Protein AF-A0A3A4P7A6-F1 (afdb_monomer_lite)

Secondary structure (DSSP, 8-state):
-HHHHHHHHHHHTTT-PPP-EEE--TT--TT-SS----EEES--TT--HHHHHHHHHHHHHHHHHHHHHHHHTTSPPPSEEEE-STT--HHHHHHHHHHH-S-EEEE-TTHHHHHHHHHHHHHHH---GGGSSTT--

Foldseek 3Di:
DPLLVLLVVCVVVVVPDDAWAWDQQCVHDPVDPDGDHIDTHDDDPPDDPSSPSLNNLQVVLLVLLVVVVVVCVVDPDALEDEDEDDPDDPSSVVSNCVRNHRGRYHYDYPPVVVVVVQVVCCVVPVDRPVVVCPPPD

Structure (mmCIF, N/CA/C/O backbone):
data_AF-A0A3A4P7A6-F1
#
_entry.id   AF-A0A3A4P7A6-F1
#
loop_
_atom_site.group_PDB
_atom_site.id
_atom_site.type_symbol
_atom_site.label_atom_id
_atom_site.label_alt_id
_atom_site.label_comp_id
_atom_site.label_asym_id
_atom_site.label_entity_id
_atom_site.label_seq_id
_atom_site.pdbx_PDB_ins_code
_atom_site.Cartn_x
_atom_site.Cartn_y
_atom_site.Cartn_z
_atom_site.occupancy
_atom_site.B_iso_or_equiv
_atom_site.auth_seq_id
_atom_site.auth_comp_id
_atom_site.auth_asym_id
_atom_site.auth_atom_id
_atom_site.pdbx_PDB_model_num
ATOM 1 N N . HIS A 1 1 ? 11.244 -8.082 11.757 1.00 80.69 1 HIS A N 1
ATOM 2 C CA . HIS A 1 1 ? 10.780 -6.848 11.082 1.00 80.69 1 HIS A CA 1
ATOM 3 C C . HIS A 1 1 ? 9.391 -6.475 11.589 1.00 80.69 1 HIS A C 1
ATOM 5 O O . HIS A 1 1 ? 8.550 -7.359 11.674 1.00 80.69 1 HIS A O 1
ATOM 11 N N . TYR A 1 2 ? 9.157 -5.204 11.938 1.00 93.75 2 TYR A N 1
ATOM 12 C CA . TYR A 1 2 ? 7.913 -4.742 12.579 1.00 93.75 2 TYR A CA 1
ATOM 13 C C . TYR A 1 2 ? 6.676 -4.831 11.665 1.00 93.75 2 TYR A C 1
ATOM 15 O O . TYR A 1 2 ? 5.680 -5.433 12.046 1.00 93.75 2 TYR A O 1
ATOM 23 N N . VAL A 1 3 ? 6.749 -4.312 10.432 1.00 94.88 3 VAL A N 1
ATOM 24 C CA . VAL A 1 3 ? 5.581 -4.252 9.529 1.00 94.88 3 VAL A CA 1
ATOM 25 C C . VAL A 1 3 ? 5.018 -5.639 9.169 1.00 94.88 3 VAL A C 1
ATOM 27 O O . VAL A 1 3 ? 3.822 -5.841 9.373 1.00 94.88 3 VAL A O 1
ATOM 30 N N . PRO A 1 4 ? 5.822 -6.630 8.718 1.00 95.50 4 PRO A N 1
ATOM 31 C CA . PRO A 1 4 ? 5.292 -7.967 8.439 1.00 95.50 4 PRO A CA 1
ATOM 32 C C . PRO A 1 4 ? 4.676 -8.640 9.670 1.00 95.50 4 PRO A C 1
ATOM 34 O O . PRO A 1 4 ? 3.701 -9.368 9.539 1.00 95.50 4 PRO A O 1
ATOM 37 N N . HIS A 1 5 ? 5.213 -8.379 10.867 1.00 96.12 5 HIS A N 1
ATOM 38 C CA . HIS A 1 5 ? 4.678 -8.930 12.111 1.00 96.12 5 HIS A CA 1
ATOM 39 C C . HIS A 1 5 ? 3.264 -8.413 12.406 1.00 96.12 5 HIS A C 1
ATOM 41 O O . HIS A 1 5 ? 2.375 -9.221 12.662 1.00 96.12 5 HIS A O 1
ATOM 47 N N . VAL A 1 6 ? 3.039 -7.098 12.288 1.00 97.56 6 VAL A N 1
ATOM 48 C CA . VAL A 1 6 ? 1.716 -6.479 12.492 1.00 97.56 6 VAL A CA 1
ATOM 49 C C . VAL A 1 6 ? 0.684 -7.029 11.506 1.00 97.56 6 VAL A C 1
ATOM 51 O O . VAL A 1 6 ? -0.428 -7.373 11.899 1.00 97.56 6 VAL A O 1
ATOM 54 N N . ILE A 1 7 ? 1.060 -7.158 10.231 1.00 97.44 7 ILE A N 1
ATOM 55 C CA . ILE A 1 7 ? 0.183 -7.728 9.201 1.00 97.44 7 ILE A CA 1
ATOM 56 C C . ILE A 1 7 ? -0.179 -9.178 9.545 1.00 97.44 7 ILE A C 1
ATOM 58 O O . ILE A 1 7 ? -1.352 -9.548 9.518 1.00 97.44 7 ILE A O 1
ATOM 62 N N . THR A 1 8 ? 0.816 -10.000 9.887 1.00 97.06 8 THR A N 1
ATOM 63 C CA . THR A 1 8 ? 0.591 -11.405 10.240 1.00 97.06 8 THR A CA 1
ATOM 64 C C . THR A 1 8 ? -0.329 -11.544 11.449 1.00 97.06 8 THR A C 1
ATOM 66 O O . THR A 1 8 ? -1.223 -12.383 11.409 1.00 97.06 8 THR A O 1
ATOM 69 N N . GLN A 1 9 ? -0.164 -10.715 12.485 1.00 96.94 9 GLN A N 1
ATOM 70 C CA . GLN A 1 9 ? -1.052 -10.710 13.654 1.00 96.94 9 GLN A CA 1
ATOM 71 C C . GLN A 1 9 ? -2.491 -10.355 13.284 1.00 96.94 9 GLN A C 1
ATOM 73 O O . GLN A 1 9 ? -3.398 -11.110 13.611 1.00 96.94 9 GLN A O 1
ATOM 78 N N . TYR A 1 10 ? -2.700 -9.271 12.534 1.00 97.69 10 TYR A N 1
ATOM 79 C CA . TYR A 1 10 ? -4.038 -8.858 12.103 1.00 97.69 10 TYR A CA 1
ATOM 80 C C . TYR A 1 10 ? -4.793 -9.971 11.368 1.00 97.69 10 TYR A C 1
ATOM 82 O O . TYR A 1 10 ? -5.972 -10.218 11.620 1.00 97.69 10 TYR A O 1
ATOM 90 N N . PHE A 1 11 ? -4.101 -10.681 10.477 1.00 96.88 11 PHE A N 1
ATOM 91 C CA . PHE A 1 11 ? -4.695 -11.802 9.761 1.00 96.88 11 PHE A CA 1
ATOM 92 C C . PHE A 1 11 ? -4.841 -13.076 10.607 1.00 96.88 11 PHE A C 1
ATOM 94 O O . PHE A 1 11 ? -5.752 -13.859 10.341 1.00 96.88 11 PHE A O 1
ATOM 101 N N . ALA A 1 12 ? -3.955 -13.315 11.578 1.00 96.31 12 ALA A N 1
ATOM 102 C CA . ALA A 1 12 ? -4.074 -14.428 12.521 1.00 96.31 12 ALA A CA 1
ATOM 103 C C . ALA A 1 12 ? -5.278 -14.241 13.458 1.00 96.31 12 ALA A C 1
ATOM 105 O O . ALA A 1 12 ? -5.992 -15.201 13.732 1.00 96.31 12 ALA A O 1
ATOM 106 N N . ASP A 1 13 ? -5.567 -12.996 13.835 1.00 95.19 13 ASP A N 1
ATOM 107 C CA . ASP A 1 13 ? -6.722 -12.593 14.646 1.00 95.19 13 ASP A CA 1
ATOM 108 C C . ASP A 1 13 ? -8.034 -12.515 13.839 1.00 95.19 13 ASP A C 1
ATOM 110 O O . ASP A 1 13 ? -9.006 -11.884 14.267 1.00 95.19 13 ASP A O 1
ATOM 114 N N . GLY A 1 14 ? -8.073 -13.104 12.638 1.00 94.75 14 GLY A N 1
ATOM 115 C CA . GLY A 1 14 ? -9.268 -13.143 11.796 1.00 94.75 14 GLY A CA 1
ATOM 116 C C . GLY A 1 14 ? -9.747 -11.768 11.329 1.00 94.75 14 GLY A C 1
ATOM 117 O O . GLY A 1 14 ? -10.940 -11.597 11.099 1.00 94.75 14 GLY A O 1
ATOM 118 N N . GLN A 1 15 ? -8.841 -10.790 11.200 1.00 94.31 15 GLN A N 1
ATOM 119 C CA . GLN A 1 15 ? -9.148 -9.420 10.767 1.00 94.31 15 GLN A CA 1
ATOM 120 C C . GLN A 1 15 ? -10.098 -8.655 11.708 1.00 94.31 15 GLN A C 1
ATOM 122 O O . GLN A 1 15 ? -10.767 -7.709 11.299 1.00 94.31 15 GLN A O 1
ATOM 127 N N . SER A 1 16 ? -10.146 -9.039 12.984 1.00 93.56 16 SER A N 1
ATOM 128 C CA . SER A 1 16 ? -11.094 -8.513 13.978 1.00 93.56 16 SER A CA 1
ATOM 129 C C . SER A 1 16 ? -10.880 -7.049 14.384 1.00 93.56 16 SER A C 1
ATOM 131 O O . SER A 1 16 ? -11.720 -6.471 15.075 1.00 93.56 16 SER A O 1
ATOM 133 N N . TRP A 1 17 ? -9.766 -6.427 13.996 1.00 94.31 17 TRP A N 1
ATOM 134 C CA . TRP A 1 17 ? -9.454 -5.066 14.422 1.00 94.31 17 TRP A CA 1
ATOM 135 C C . TRP A 1 17 ? -10.242 -4.039 13.606 1.00 94.31 17 TRP A C 1
ATOM 137 O O . TRP A 1 17 ? -10.149 -3.998 12.378 1.00 94.31 17 TRP A O 1
ATOM 147 N N . THR A 1 18 ? -10.932 -3.131 14.293 1.00 95.44 18 THR A N 1
ATOM 148 C CA . THR A 1 18 ? -11.490 -1.930 13.667 1.00 95.44 18 THR A CA 1
ATOM 149 C C . THR A 1 18 ? -10.354 -0.984 13.295 1.00 95.44 18 THR A C 1
ATOM 151 O O . THR A 1 18 ? -9.622 -0.504 14.161 1.00 95.44 18 THR A O 1
ATOM 154 N N . LEU A 1 19 ? -10.188 -0.731 11.998 1.00 97.44 19 LEU A N 1
ATOM 155 C CA . LEU A 1 19 ? -9.142 0.145 11.476 1.00 97.44 19 LEU A CA 1
ATOM 156 C C . LEU A 1 19 ? -9.721 1.540 11.173 1.00 97.44 19 LEU A C 1
ATOM 158 O O . LEU A 1 19 ? -10.792 1.608 10.552 1.00 97.44 19 LEU A O 1
ATOM 162 N N . PRO A 1 20 ? -9.017 2.635 11.527 1.00 97.88 20 PRO A N 1
ATOM 163 C CA . PRO A 1 20 ? -9.401 3.983 11.106 1.00 97.88 20 PRO A CA 1
ATOM 164 C C . PRO A 1 20 ? -9.334 4.114 9.577 1.00 97.88 20 PRO A C 1
ATOM 166 O O . PRO A 1 20 ? -8.934 3.176 8.885 1.00 97.88 20 PRO A O 1
ATOM 169 N N . ASP A 1 21 ? -9.723 5.263 9.030 1.00 97.88 21 ASP A N 1
ATOM 170 C CA . ASP A 1 21 ? -9.475 5.561 7.612 1.00 97.88 21 ASP A CA 1
ATOM 171 C C . ASP A 1 21 ? -8.172 6.319 7.426 1.00 97.88 21 ASP A C 1
ATOM 173 O O . ASP A 1 21 ? -7.778 7.116 8.280 1.00 97.88 21 ASP A O 1
ATOM 177 N N . TYR A 1 22 ? -7.536 6.081 6.285 1.00 98.12 22 TYR A N 1
ATOM 178 C CA . TYR A 1 22 ? -6.384 6.822 5.817 1.00 98.12 22 TYR A CA 1
ATOM 179 C C . TYR A 1 22 ? -6.639 7.399 4.420 1.00 98.12 22 TYR A C 1
ATOM 181 O O . TYR A 1 22 ? -6.822 6.670 3.445 1.00 98.12 22 TYR A O 1
ATOM 189 N N . GLU A 1 23 ? -6.595 8.723 4.319 1.00 96.44 23 GLU A N 1
ATOM 190 C CA . GLU A 1 23 ? -6.623 9.442 3.048 1.00 96.44 23 GLU A CA 1
ATOM 191 C C . GLU A 1 23 ? -5.240 9.383 2.384 1.00 96.44 23 GLU A C 1
ATOM 193 O O . GLU A 1 23 ? -4.228 9.795 2.954 1.00 96.44 23 GLU A O 1
ATOM 198 N N . VAL A 1 24 ? -5.180 8.871 1.154 1.00 94.75 24 VAL A N 1
ATOM 199 C CA . VAL A 1 24 ? -3.936 8.468 0.465 1.00 94.75 24 VAL A CA 1
ATOM 200 C C . VAL A 1 24 ? -3.269 9.588 -0.341 1.00 94.75 24 VAL A C 1
ATOM 202 O O . VAL A 1 24 ? -2.737 9.366 -1.426 1.00 94.75 24 VAL A O 1
ATOM 205 N N . TYR A 1 25 ? -3.268 10.806 0.190 1.00 94.56 25 TYR A N 1
ATOM 206 C CA . TYR A 1 25 ? -2.776 11.997 -0.513 1.00 94.56 25 TYR A CA 1
ATOM 207 C C . TYR A 1 25 ? -1.483 12.553 0.096 1.00 94.56 25 TYR A C 1
ATOM 209 O O . TYR A 1 25 ? -1.289 13.762 0.185 1.00 94.56 25 TYR A O 1
ATOM 217 N N . LEU A 1 26 ? -0.567 11.673 0.527 1.00 91.50 26 LEU A N 1
ATOM 218 C CA . LEU A 1 26 ? 0.695 12.085 1.167 1.00 91.50 26 LEU A CA 1
ATOM 219 C C . LEU A 1 26 ? 1.579 12.915 0.225 1.00 91.50 26 LEU A C 1
ATOM 221 O O . LEU A 1 26 ? 2.282 13.816 0.667 1.00 91.50 26 LEU A O 1
ATOM 225 N N . ALA A 1 27 ? 1.522 12.612 -1.073 1.00 87.56 27 ALA A N 1
ATOM 226 C CA . ALA A 1 27 ? 2.203 13.354 -2.131 1.00 87.56 27 ALA A CA 1
ATOM 227 C C . ALA A 1 27 ? 1.242 14.263 -2.925 1.00 87.56 27 ALA A C 1
ATOM 229 O O . ALA A 1 27 ? 1.538 14.605 -4.071 1.00 87.56 27 ALA A O 1
ATOM 230 N N . GLY A 1 28 ? 0.087 14.604 -2.342 1.00 89.06 28 GLY A N 1
ATOM 231 C CA . GLY A 1 28 ? -1.018 15.265 -3.032 1.00 89.06 28 GLY A CA 1
ATOM 232 C C . GLY A 1 28 ? -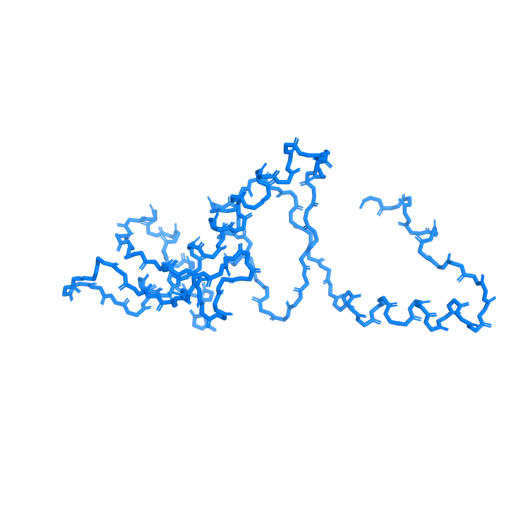1.793 14.337 -3.970 1.00 89.06 28 GLY A C 1
ATOM 233 O O . GLY A 1 28 ? -1.503 13.142 -4.083 1.00 89.06 28 GLY A O 1
ATOM 234 N N . ASP A 1 29 ? -2.790 14.899 -4.651 1.00 88.06 29 ASP A N 1
ATOM 235 C CA . ASP A 1 29 ? -3.520 14.231 -5.729 1.00 88.06 29 ASP A CA 1
ATOM 236 C C . ASP A 1 29 ? -3.000 14.724 -7.084 1.00 88.06 29 ASP A C 1
ATOM 238 O O . ASP A 1 29 ? -3.116 15.900 -7.415 1.00 88.06 29 ASP A O 1
ATOM 242 N N . ARG A 1 30 ? -2.419 13.826 -7.886 1.00 83.75 30 ARG A N 1
ATOM 243 C CA . ARG A 1 30 ? -1.874 14.177 -9.211 1.00 83.75 30 ARG A CA 1
ATOM 244 C C . ARG A 1 30 ? -2.942 14.295 -10.296 1.00 83.75 30 ARG A C 1
ATOM 246 O O . ARG A 1 30 ? -2.619 14.697 -11.411 1.00 83.75 30 ARG A O 1
ATOM 253 N N . TYR A 1 31 ? -4.179 13.917 -9.990 1.00 83.94 31 TYR A N 1
ATOM 254 C CA . TYR A 1 31 ? -5.303 13.929 -10.921 1.00 83.94 31 TYR A CA 1
ATOM 255 C C . TYR A 1 31 ? -6.354 14.988 -10.560 1.00 83.94 31 TYR A C 1
ATOM 257 O O . TYR A 1 31 ? -7.372 15.085 -11.244 1.00 83.94 31 TYR A O 1
ATOM 265 N N . SER A 1 32 ? -6.109 15.794 -9.520 1.00 85.50 32 SER A N 1
ATOM 266 C CA . SER A 1 32 ? -6.984 16.882 -9.081 1.00 85.50 32 SER A CA 1
ATOM 267 C C . SER A 1 32 ? -6.257 18.227 -9.100 1.00 85.50 32 SER A C 1
ATOM 269 O O . SER A 1 32 ? -5.046 18.296 -8.912 1.00 85.50 32 SER A O 1
ATOM 271 N N . ALA A 1 33 ? -7.017 19.303 -9.317 1.00 84.69 33 ALA A N 1
ATOM 272 C CA . ALA A 1 33 ? -6.548 20.678 -9.136 1.00 84.69 33 ALA A CA 1
ATOM 273 C C . ALA A 1 33 ? -6.724 21.176 -7.687 1.00 84.69 33 ALA A C 1
ATOM 275 O O . ALA A 1 33 ? -6.191 22.221 -7.328 1.00 84.69 33 ALA A O 1
ATOM 276 N N . GLU A 1 34 ? -7.487 20.449 -6.866 1.00 90.25 34 GLU A N 1
ATOM 277 C CA . GLU A 1 34 ? -7.661 20.747 -5.445 1.00 90.25 34 GLU A CA 1
ATOM 278 C C . GLU A 1 34 ? -6.464 20.241 -4.636 1.00 90.25 34 GLU A C 1
ATOM 280 O O . GLU A 1 34 ? -6.000 19.114 -4.833 1.00 90.25 34 GLU A O 1
ATOM 285 N N . GLU A 1 35 ? -6.011 21.034 -3.665 1.00 88.88 35 GLU A N 1
ATOM 286 C CA . GLU A 1 35 ? -5.022 20.573 -2.694 1.00 88.88 35 GLU A CA 1
ATOM 287 C C . GLU A 1 35 ? -5.634 19.498 -1.793 1.00 88.88 35 GLU A C 1
ATOM 289 O O . GLU A 1 35 ? -6.574 19.743 -1.033 1.00 88.88 35 GLU A O 1
ATOM 294 N N . ARG A 1 36 ? -5.084 18.285 -1.875 1.00 92.94 36 ARG A N 1
ATOM 295 C CA . ARG A 1 36 ? -5.450 17.161 -1.013 1.00 92.94 36 ARG A CA 1
ATOM 296 C C . ARG A 1 36 ? -4.264 16.741 -0.171 1.00 92.94 36 ARG A C 1
ATOM 298 O O . ARG A 1 36 ? -3.135 16.700 -0.653 1.00 92.94 36 ARG A O 1
ATOM 305 N N . PHE A 1 37 ? -4.548 16.385 1.074 1.00 94.25 37 PHE A N 1
ATOM 306 C CA . PHE A 1 37 ? -3.549 15.995 2.060 1.00 94.25 37 PHE A CA 1
ATOM 307 C C . PHE A 1 37 ? -3.868 14.613 2.608 1.00 94.25 37 PHE A C 1
ATOM 309 O O . PHE A 1 37 ? -5.033 14.220 2.700 1.00 94.25 37 PHE A O 1
ATOM 316 N N . ALA A 1 38 ? -2.828 13.876 2.990 1.00 96.44 38 ALA A N 1
ATOM 317 C CA . ALA A 1 38 ? -3.030 12.668 3.768 1.00 96.44 38 ALA A CA 1
ATOM 318 C C . ALA A 1 38 ? -3.613 13.002 5.143 1.00 96.44 38 ALA A C 1
ATOM 320 O O . ALA A 1 38 ? -3.203 13.965 5.792 1.00 96.44 38 ALA A O 1
ATOM 321 N N . ALA A 1 39 ? -4.535 12.165 5.600 1.00 97.00 39 ALA A N 1
ATOM 322 C CA . ALA A 1 39 ? -5.213 12.328 6.874 1.00 97.00 39 ALA A CA 1
ATOM 323 C C . ALA A 1 39 ? -5.571 10.963 7.454 1.00 97.00 39 ALA A C 1
ATOM 325 O O . ALA A 1 39 ? -5.868 10.025 6.720 1.00 97.00 39 ALA A O 1
ATOM 326 N N . PHE A 1 40 ? -5.567 10.871 8.781 1.00 98.00 40 PHE A N 1
ATOM 327 C CA . PHE A 1 40 ? -6.213 9.777 9.491 1.00 98.00 40 PHE A CA 1
ATOM 328 C C . PHE A 1 40 ? -7.567 10.255 10.005 1.00 98.00 40 PHE A C 1
ATOM 330 O O . PHE A 1 40 ? -7.645 11.283 10.678 1.00 98.00 40 PHE A O 1
ATOM 337 N N . CYS A 1 41 ? -8.617 9.495 9.717 1.00 97.12 41 CYS A N 1
ATOM 338 C CA . CYS A 1 41 ? -9.988 9.816 10.102 1.00 97.12 41 CYS A CA 1
ATOM 339 C C . CYS A 1 41 ? -10.568 8.705 10.985 1.00 97.12 41 CYS A C 1
ATOM 341 O O . CYS A 1 41 ? -10.150 7.549 10.902 1.00 97.12 41 CYS A O 1
ATOM 343 N N . ARG A 1 42 ? -11.571 9.051 11.806 1.00 96.31 42 ARG A N 1
ATOM 344 C CA . ARG A 1 42 ? -12.255 8.126 12.735 1.00 96.31 42 ARG A CA 1
ATOM 345 C C . ARG A 1 42 ? -11.305 7.448 13.734 1.00 96.31 42 ARG A C 1
ATOM 347 O O . ARG A 1 42 ? -11.354 6.236 13.920 1.00 96.31 42 ARG A O 1
ATOM 354 N N . LEU A 1 43 ? -10.434 8.241 14.355 1.00 97.44 43 LEU A N 1
ATOM 355 C CA . LEU A 1 43 ? -9.601 7.788 15.469 1.00 97.44 43 LEU A CA 1
ATOM 356 C C . LEU A 1 43 ? -10.405 7.816 16.774 1.00 97.44 43 LEU A C 1
ATOM 358 O O . LEU A 1 43 ? -11.213 8.719 16.993 1.00 97.44 43 LEU A O 1
ATOM 362 N N . ASP A 1 44 ? -10.140 6.850 17.641 1.00 96.25 44 ASP A N 1
ATOM 363 C CA . ASP A 1 44 ? -10.673 6.740 18.999 1.00 96.25 44 ASP A CA 1
ATOM 364 C C . ASP A 1 44 ? -9.540 6.467 20.010 1.00 96.25 44 ASP A C 1
ATOM 366 O O . ASP A 1 44 ? -8.365 6.388 19.643 1.00 96.25 44 ASP A O 1
ATOM 370 N N . LEU A 1 45 ? -9.884 6.337 21.296 1.00 97.12 45 LEU A N 1
ATOM 371 C CA . LEU A 1 45 ? -8.906 6.074 22.362 1.00 97.12 45 LEU A CA 1
ATOM 372 C C . LEU A 1 45 ? -8.230 4.697 22.246 1.00 97.12 45 LEU A C 1
ATOM 374 O O . LEU A 1 45 ? -7.136 4.520 22.777 1.00 97.12 45 LEU A O 1
ATOM 378 N N . ASP A 1 46 ? -8.847 3.752 21.533 1.00 96.06 46 ASP A N 1
ATOM 379 C CA . ASP A 1 46 ? -8.330 2.396 21.323 1.00 96.06 46 ASP A CA 1
ATOM 380 C C . ASP A 1 46 ? -7.489 2.283 20.041 1.00 96.06 46 ASP A C 1
ATOM 382 O O . ASP A 1 46 ? -6.961 1.216 19.702 1.00 96.06 46 ASP A O 1
ATOM 386 N N . THR A 1 47 ? -7.362 3.374 19.287 1.00 97.50 47 THR A N 1
ATOM 387 C CA . THR A 1 47 ? -6.599 3.401 18.049 1.00 97.50 47 THR A CA 1
ATOM 388 C C . THR A 1 47 ? -5.108 3.324 18.363 1.00 97.50 47 THR A C 1
ATOM 390 O O . THR A 1 47 ? -4.501 4.256 18.887 1.00 97.50 47 THR A O 1
ATOM 393 N N . THR A 1 48 ? -4.487 2.213 17.970 1.00 97.88 48 THR A N 1
ATOM 394 C CA . THR A 1 48 ? -3.047 1.999 18.127 1.00 97.88 48 THR A CA 1
ATOM 395 C C . THR A 1 48 ? -2.269 2.338 16.856 1.00 97.88 48 THR A C 1
ATOM 397 O O . THR A 1 48 ? -2.814 2.395 15.748 1.00 97.88 48 THR A O 1
ATOM 400 N N . ARG A 1 49 ? -0.945 2.477 16.994 1.00 97.88 49 ARG A N 1
ATOM 401 C CA . ARG A 1 49 ? -0.027 2.635 15.855 1.00 97.88 49 ARG A CA 1
ATOM 402 C C . ARG A 1 49 ? -0.131 1.482 14.847 1.00 97.88 49 ARG A C 1
ATOM 404 O O . ARG A 1 49 ? 0.048 1.703 13.655 1.00 97.88 49 ARG A O 1
ATOM 411 N N . GLU A 1 50 ? -0.422 0.261 15.296 1.00 98.12 50 GLU A N 1
ATOM 412 C CA . GLU A 1 50 ? -0.619 -0.911 14.440 1.00 98.12 50 GLU A CA 1
ATOM 413 C C . GLU A 1 50 ? -1.888 -0.774 13.598 1.00 98.12 50 GLU A C 1
ATOM 415 O O . GLU A 1 50 ? -1.852 -1.022 12.393 1.00 98.12 50 GLU A O 1
ATOM 420 N N . ARG A 1 51 ? -2.990 -0.312 14.205 1.00 98.19 51 ARG A N 1
ATOM 421 C CA . ARG A 1 51 ? -4.245 -0.046 13.487 1.00 98.19 51 ARG A CA 1
ATOM 422 C C . ARG A 1 51 ? -4.075 1.074 12.464 1.00 98.19 51 ARG A C 1
ATOM 424 O O . ARG A 1 51 ? -4.541 0.936 11.338 1.00 98.19 51 ARG A O 1
ATOM 431 N N . MET A 1 52 ? -3.358 2.142 12.816 1.00 98.25 52 MET A N 1
ATOM 432 C CA . MET A 1 52 ? -3.024 3.221 11.876 1.00 98.25 52 MET A CA 1
ATOM 433 C C . MET A 1 52 ? -2.139 2.725 10.724 1.00 98.25 52 MET A C 1
ATOM 435 O O . MET A 1 52 ? -2.406 3.028 9.563 1.00 98.25 52 MET A O 1
ATOM 439 N N . LEU A 1 53 ? -1.115 1.916 11.014 1.00 97.75 53 LEU A N 1
ATOM 440 C CA . LEU A 1 53 ? -0.268 1.300 9.990 1.00 97.75 53 LEU A CA 1
ATOM 441 C C . LEU A 1 53 ? -1.094 0.434 9.027 1.00 97.75 53 LEU A C 1
ATOM 443 O O . LEU A 1 53 ? -0.931 0.538 7.813 1.00 97.75 53 LEU A O 1
ATOM 447 N N . LEU A 1 54 ? -1.991 -0.400 9.553 1.00 98.06 54 LEU A N 1
ATOM 448 C CA . LEU A 1 54 ? -2.856 -1.250 8.736 1.00 98.06 54 LEU A CA 1
ATOM 449 C C . LEU A 1 54 ? -3.866 -0.441 7.926 1.00 98.06 54 LEU A C 1
ATOM 451 O O . LEU A 1 54 ? -4.062 -0.764 6.760 1.00 98.06 54 LEU A O 1
ATOM 455 N N . ALA A 1 55 ? -4.454 0.618 8.488 1.00 98.19 55 ALA A N 1
ATOM 456 C CA . ALA A 1 55 ? -5.312 1.541 7.745 1.00 98.19 55 ALA A CA 1
ATOM 457 C C . ALA A 1 55 ? -4.561 2.159 6.559 1.00 98.19 55 ALA A C 1
ATOM 459 O O . ALA A 1 55 ? -5.045 2.121 5.429 1.00 98.19 55 ALA A O 1
ATOM 460 N N . MET A 1 56 ? -3.326 2.615 6.786 1.00 97.62 56 MET A N 1
ATOM 461 C CA . MET A 1 56 ? -2.475 3.150 5.727 1.00 97.62 56 MET A CA 1
ATOM 462 C C . MET A 1 56 ? -2.200 2.109 4.633 1.00 97.62 56 MET A C 1
ATOM 464 O O . MET A 1 56 ? -2.331 2.417 3.449 1.00 97.62 56 MET A O 1
ATOM 468 N N . ILE A 1 57 ? -1.856 0.867 4.991 1.00 97.06 57 ILE A N 1
ATOM 469 C CA . ILE A 1 57 ? -1.626 -0.204 4.006 1.00 97.06 57 ILE A CA 1
ATOM 470 C C . ILE A 1 57 ? -2.927 -0.543 3.262 1.00 97.06 57 ILE A C 1
ATOM 472 O O . ILE A 1 57 ? -2.913 -0.669 2.036 1.00 97.06 57 ILE A O 1
ATOM 476 N N . ARG A 1 58 ? -4.049 -0.669 3.977 1.00 98.06 58 ARG A N 1
ATOM 477 C CA . ARG A 1 58 ? -5.371 -0.971 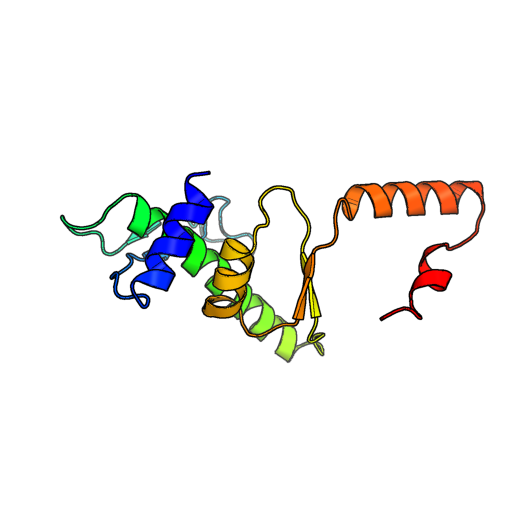3.419 1.00 98.06 58 ARG A CA 1
ATOM 478 C C . ARG A 1 58 ? -5.791 0.052 2.393 1.00 98.06 58 ARG A C 1
ATOM 480 O O . ARG A 1 58 ? -6.084 -0.322 1.261 1.00 98.06 58 ARG A O 1
ATOM 487 N N . ASP A 1 59 ? -5.807 1.321 2.766 1.00 98.12 59 ASP A N 1
ATOM 488 C CA . ASP A 1 59 ? -6.405 2.345 1.920 1.00 98.12 59 ASP A CA 1
ATOM 489 C C . ASP A 1 59 ? -5.521 2.674 0.717 1.00 98.12 59 ASP A C 1
ATOM 491 O O . ASP A 1 59 ? -6.050 2.920 -0.364 1.00 98.12 59 ASP A O 1
ATOM 495 N N . ASN A 1 60 ? -4.193 2.517 0.822 1.00 96.81 60 ASN A N 1
ATOM 496 C CA . ASN A 1 60 ? -3.308 2.541 -0.350 1.00 96.81 60 ASN A CA 1
ATOM 497 C C . ASN A 1 60 ? -3.607 1.397 -1.336 1.00 96.81 60 ASN A C 1
ATOM 499 O O . ASN A 1 60 ? -3.635 1.613 -2.548 1.00 96.81 60 ASN A O 1
ATOM 503 N N . ASN A 1 61 ? -3.846 0.176 -0.844 1.00 97.31 61 ASN A N 1
ATOM 504 C CA . ASN A 1 61 ? -4.190 -0.950 -1.718 1.00 97.31 61 ASN A CA 1
ATOM 505 C C . ASN A 1 61 ? -5.600 -0.807 -2.308 1.00 97.31 61 ASN A C 1
ATOM 507 O O . ASN A 1 61 ? -5.767 -1.047 -3.500 1.00 97.31 61 ASN A O 1
ATOM 511 N N . LYS A 1 62 ? -6.581 -0.326 -1.534 1.00 97.88 62 LYS A N 1
ATOM 512 C CA . LYS A 1 62 ? -7.927 -0.008 -2.039 1.00 97.88 62 LYS A CA 1
ATOM 513 C C . LYS A 1 62 ? -7.900 1.098 -3.087 1.00 97.88 62 LYS A C 1
ATOM 515 O O . LYS A 1 62 ? -8.596 1.001 -4.092 1.00 97.88 62 LYS A O 1
ATOM 520 N N . TYR A 1 63 ? -7.088 2.134 -2.887 1.00 95.44 63 TYR A N 1
ATOM 521 C CA . TYR A 1 63 ? -6.887 3.182 -3.885 1.00 95.44 63 TYR A CA 1
ATOM 522 C C . TYR A 1 63 ? -6.368 2.600 -5.203 1.00 95.44 63 TYR A C 1
ATOM 524 O O . TYR A 1 63 ? -6.919 2.891 -6.264 1.00 95.44 63 TYR A O 1
ATOM 532 N N . MET A 1 64 ? -5.366 1.719 -5.129 1.00 95.25 64 MET A N 1
ATOM 533 C CA . MET A 1 64 ? -4.851 1.011 -6.301 1.00 95.25 64 MET A CA 1
ATOM 534 C C . MET A 1 64 ? -5.916 0.111 -6.944 1.00 95.25 64 MET A C 1
ATOM 536 O O . MET A 1 64 ? -6.015 0.075 -8.166 1.00 95.25 64 MET A O 1
ATOM 540 N N . ALA A 1 65 ? -6.752 -0.560 -6.143 1.00 96.94 65 ALA A N 1
ATOM 541 C CA . ALA A 1 65 ? -7.868 -1.377 -6.624 1.00 96.94 65 ALA A CA 1
ATOM 542 C C . ALA A 1 65 ? -8.839 -0.560 -7.485 1.00 96.94 65 ALA A C 1
ATOM 544 O O . ALA A 1 65 ? -9.177 -0.966 -8.593 1.00 96.94 65 ALA A O 1
ATOM 545 N N . ARG A 1 66 ? -9.246 0.624 -6.999 1.00 95.44 66 ARG A N 1
ATOM 546 C CA . ARG A 1 66 ? -10.123 1.534 -7.752 1.00 95.44 66 ARG A CA 1
ATOM 547 C C . ARG A 1 66 ? -9.481 1.958 -9.067 1.00 95.44 66 ARG A C 1
ATOM 549 O O . ARG A 1 66 ? -10.150 1.977 -10.091 1.00 95.44 66 ARG A O 1
ATOM 556 N N . HIS A 1 67 ? -8.185 2.255 -9.046 1.00 93.19 67 HIS A N 1
ATOM 557 C CA . HIS A 1 67 ? -7.471 2.650 -10.253 1.00 93.19 67 HIS A CA 1
ATOM 558 C C . HIS A 1 67 ? -7.392 1.514 -11.286 1.00 93.19 67 HIS A C 1
ATOM 560 O O . HIS A 1 67 ? -7.596 1.745 -12.476 1.00 93.19 67 HIS A O 1
ATOM 566 N N . LEU A 1 68 ? -7.151 0.277 -10.841 1.00 95.25 68 LEU A N 1
ATOM 567 C CA . LEU A 1 68 ? -7.195 -0.903 -11.709 1.00 95.25 68 LEU A CA 1
ATOM 568 C C . LEU A 1 68 ? -8.601 -1.123 -12.284 1.00 95.25 68 LEU A C 1
ATOM 570 O O . LEU A 1 68 ? -8.732 -1.365 -13.481 1.00 95.25 68 LEU A O 1
ATOM 574 N N . ASP A 1 69 ? -9.655 -0.973 -11.480 1.00 95.06 69 ASP A N 1
ATOM 575 C CA . ASP A 1 69 ? -11.039 -1.058 -11.962 1.00 95.06 69 ASP A CA 1
ATOM 576 C C . ASP A 1 69 ? -11.330 0.004 -13.038 1.00 95.06 69 ASP A C 1
ATOM 578 O O . ASP A 1 69 ? -11.829 -0.315 -14.118 1.00 95.06 69 ASP A O 1
ATOM 582 N N . GLU A 1 70 ? -10.928 1.256 -12.817 1.00 94.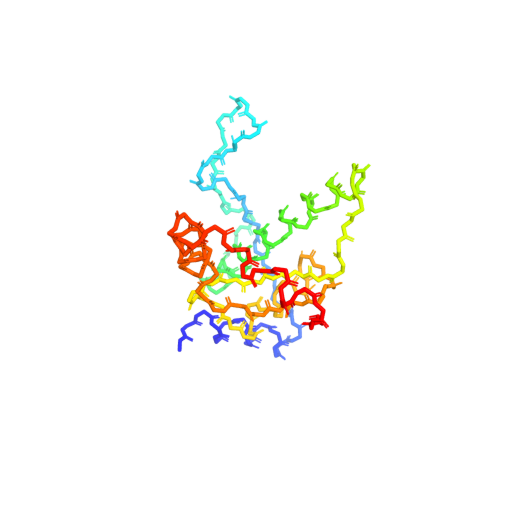25 70 GLU A N 1
ATOM 583 C CA . GLU A 1 70 ? -11.044 2.327 -13.814 1.00 94.25 70 GLU A CA 1
ATOM 584 C C . GLU A 1 70 ? -10.287 2.018 -15.115 1.00 94.25 70 GLU A C 1
ATOM 586 O O . GLU A 1 70 ? -10.799 2.285 -16.207 1.00 94.25 70 GLU A O 1
ATOM 591 N N . MET A 1 71 ? -9.081 1.449 -15.020 1.00 94.06 71 MET A N 1
ATOM 592 C CA . MET A 1 71 ? -8.296 1.029 -16.185 1.00 94.06 71 MET A CA 1
ATOM 593 C C . MET A 1 71 ? -8.952 -0.131 -16.935 1.00 94.06 71 MET A C 1
ATOM 595 O O . MET A 1 71 ? -8.976 -0.113 -18.165 1.00 94.06 71 MET A O 1
ATOM 599 N N . SER A 1 72 ? -9.527 -1.099 -16.217 1.00 94.94 72 SER A N 1
ATOM 600 C CA . SER A 1 72 ? -10.167 -2.286 -16.802 1.00 94.94 72 SER A CA 1
ATOM 601 C C . SER A 1 72 ? -11.337 -1.947 -17.729 1.00 94.94 72 SER A C 1
ATOM 603 O O . SER A 1 72 ? -11.617 -2.657 -18.692 1.00 94.94 72 SER A O 1
ATOM 605 N N . ARG A 1 73 ? -11.986 -0.803 -17.487 1.00 95.69 73 ARG A N 1
ATOM 606 C CA . ARG A 1 73 ? -13.072 -0.272 -18.323 1.00 95.69 73 ARG A CA 1
ATOM 607 C C . ARG A 1 73 ? -12.574 0.301 -19.651 1.00 95.69 73 ARG A C 1
ATOM 609 O O . ARG A 1 73 ? -13.378 0.553 -20.543 1.00 95.69 73 ARG A O 1
ATOM 616 N N . LYS A 1 74 ? -11.268 0.558 -19.771 1.00 96.00 74 LYS A N 1
ATOM 617 C CA . LYS A 1 74 ? -10.631 1.167 -20.949 1.00 96.00 74 LYS A CA 1
ATOM 618 C C . LYS A 1 74 ? -9.780 0.172 -21.730 1.00 96.00 74 LYS A C 1
ATOM 620 O O . LYS A 1 74 ? -9.709 0.278 -22.950 1.00 96.00 74 LYS A O 1
ATOM 625 N N . ILE A 1 75 ? -9.128 -0.762 -21.040 1.00 96.00 75 ILE A N 1
ATOM 626 C CA . ILE A 1 75 ? -8.233 -1.761 -21.629 1.00 96.00 75 ILE A CA 1
ATOM 627 C C . ILE A 1 75 ? -8.398 -3.120 -20.937 1.00 96.00 75 ILE A C 1
ATOM 629 O O . ILE A 1 75 ? -8.655 -3.162 -19.733 1.00 96.00 75 ILE A O 1
ATOM 633 N N . PRO A 1 76 ? -8.206 -4.242 -21.654 1.00 93.12 76 PRO A N 1
ATOM 634 C CA . PRO A 1 76 ? -8.133 -5.548 -21.013 1.00 93.12 76 PRO A CA 1
ATOM 635 C C . PRO A 1 76 ? -6.899 -5.610 -20.104 1.00 93.12 76 PRO A C 1
ATOM 637 O O . PRO A 1 76 ? -5.781 -5.330 -20.540 1.00 93.12 76 PRO A O 1
ATOM 640 N N . LEU A 1 77 ? -7.104 -5.983 -18.841 1.00 94.38 77 LEU A N 1
ATOM 641 C CA . LEU A 1 77 ? -6.020 -6.177 -17.880 1.00 94.38 77 LEU A CA 1
ATOM 642 C C . LEU A 1 77 ? -5.588 -7.643 -17.830 1.00 94.38 77 LEU A C 1
ATOM 644 O O . LEU A 1 77 ? -6.407 -8.553 -17.944 1.00 94.38 77 LEU A O 1
ATOM 648 N N . SER A 1 78 ? -4.290 -7.861 -17.623 1.00 93.81 78 SER A N 1
ATOM 649 C CA . SER A 1 78 ? -3.754 -9.185 -17.304 1.00 93.81 78 SER A CA 1
ATOM 650 C C . SER A 1 78 ? -4.215 -9.626 -15.915 1.00 93.81 78 SER A C 1
ATOM 652 O O . SER A 1 78 ? -4.346 -8.810 -15.003 1.00 93.81 78 SER A O 1
ATOM 654 N N . THR A 1 79 ? -4.385 -10.932 -15.723 1.00 93.38 79 THR A N 1
ATOM 655 C CA . THR A 1 79 ? -4.622 -11.525 -14.400 1.00 93.38 79 THR A CA 1
ATOM 656 C C . THR A 1 79 ? -3.353 -11.586 -13.547 1.00 93.38 79 THR A C 1
ATOM 658 O O . THR A 1 79 ? -3.431 -11.926 -12.368 1.00 93.38 79 THR A O 1
ATOM 661 N N . ARG A 1 80 ? -2.184 -11.262 -14.118 1.00 95.12 80 ARG A N 1
ATOM 662 C CA . ARG A 1 80 ? -0.882 -11.289 -13.448 1.00 95.12 80 ARG A CA 1
ATOM 663 C C . ARG A 1 80 ? -0.345 -9.888 -13.182 1.00 95.12 80 ARG A C 1
ATOM 665 O O . ARG A 1 80 ? -0.244 -9.072 -14.095 1.00 95.12 80 ARG A O 1
ATOM 672 N N . ILE A 1 81 ? 0.090 -9.654 -11.945 1.00 94.06 81 ILE A N 1
ATOM 673 C CA . ILE A 1 81 ? 0.742 -8.417 -11.510 1.00 94.06 81 ILE A CA 1
ATOM 674 C C . ILE A 1 81 ? 2.176 -8.732 -11.090 1.00 94.06 81 ILE A C 1
ATOM 676 O O . ILE A 1 81 ? 2.418 -9.448 -10.119 1.00 94.06 81 ILE A O 1
ATOM 680 N N . HIS A 1 82 ? 3.142 -8.147 -11.796 1.00 92.19 82 HIS A N 1
ATOM 681 C CA . HIS A 1 82 ? 4.544 -8.216 -11.402 1.00 92.19 82 HIS A CA 1
ATOM 682 C C . HIS A 1 82 ? 4.848 -7.171 -10.327 1.00 92.19 82 HIS A C 1
ATOM 684 O O . HIS A 1 82 ? 4.589 -5.982 -10.510 1.00 92.19 82 HIS A O 1
ATOM 690 N N . LEU A 1 83 ? 5.413 -7.615 -9.208 1.00 91.31 83 LEU A N 1
ATOM 691 C CA . LEU A 1 83 ? 5.818 -6.755 -8.101 1.00 91.31 83 LEU A CA 1
ATOM 692 C C . LEU A 1 83 ? 7.343 -6.720 -8.005 1.00 91.31 83 LEU A C 1
ATOM 694 O O . LEU A 1 83 ? 8.001 -7.743 -8.160 1.00 91.31 83 LEU A O 1
ATOM 698 N N . THR A 1 84 ? 7.899 -5.548 -7.715 1.00 88.00 84 THR A N 1
ATOM 699 C CA . THR A 1 84 ? 9.338 -5.321 -7.522 1.00 88.00 84 THR A CA 1
ATOM 700 C C . THR A 1 84 ? 9.557 -4.379 -6.336 1.00 88.00 84 THR A C 1
ATOM 702 O O . THR A 1 84 ? 8.678 -3.577 -6.012 1.00 88.00 84 THR A O 1
ATOM 705 N N . GLY A 1 85 ? 10.718 -4.465 -5.686 1.00 82.31 85 GLY A N 1
ATOM 706 C CA . GLY A 1 85 ? 11.107 -3.589 -4.576 1.00 82.31 85 GLY A CA 1
ATOM 707 C C . GLY A 1 85 ? 11.416 -4.332 -3.275 1.00 82.31 85 GLY A C 1
ATOM 708 O O . GLY A 1 85 ? 10.783 -5.328 -2.934 1.00 82.31 85 GLY A O 1
ATOM 709 N N . GLY A 1 86 ? 12.385 -3.812 -2.515 1.00 77.44 86 GLY A N 1
ATOM 710 C CA . GLY A 1 86 ? 12.943 -4.484 -1.331 1.00 77.44 86 GLY A CA 1
ATOM 711 C C . GLY A 1 86 ? 12.017 -4.589 -0.111 1.00 77.44 86 GLY A C 1
ATOM 712 O O . GLY A 1 86 ? 12.369 -5.243 0.862 1.00 77.44 86 GLY A O 1
ATOM 713 N N . GLY A 1 87 ? 10.843 -3.950 -0.137 1.00 79.50 87 GLY A N 1
ATOM 714 C CA . GLY A 1 87 ? 9.844 -4.026 0.939 1.00 79.50 87 GLY A CA 1
ATOM 715 C C . GLY A 1 87 ? 8.816 -5.151 0.775 1.00 79.50 87 GLY A C 1
ATOM 716 O O . GLY A 1 87 ? 7.919 -5.285 1.609 1.00 79.50 87 GLY A O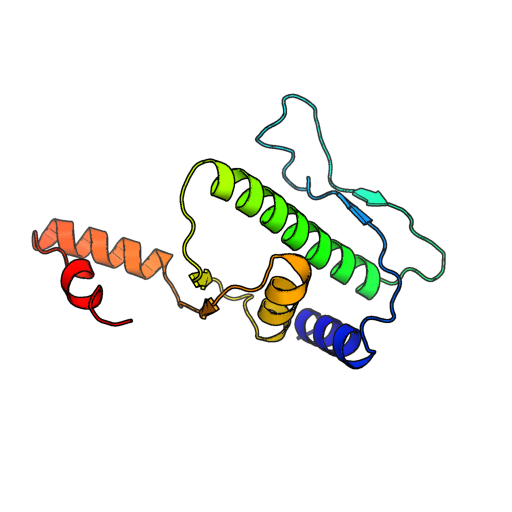 1
ATOM 717 N N . LEU A 1 88 ? 8.899 -5.929 -0.306 1.00 85.88 88 LEU A N 1
ATOM 718 C CA . LEU A 1 88 ? 7.941 -6.991 -0.590 1.00 85.88 88 LEU A CA 1
ATOM 719 C C . LEU A 1 88 ? 8.180 -8.198 0.322 1.00 85.88 88 LEU A C 1
ATOM 721 O O . LEU A 1 88 ? 9.300 -8.659 0.509 1.00 85.88 88 LEU A O 1
ATOM 725 N N . SER A 1 89 ? 7.096 -8.697 0.905 1.00 90.69 89 SER A N 1
ATOM 726 C CA . SER A 1 89 ? 7.057 -9.924 1.703 1.00 90.69 89 SER A CA 1
ATOM 727 C C . SER A 1 89 ? 5.705 -10.602 1.508 1.00 90.69 89 SER A C 1
ATOM 729 O O . SER A 1 89 ? 4.746 -9.949 1.084 1.00 90.69 89 SER A O 1
ATOM 731 N N . ASP A 1 90 ? 5.595 -11.877 1.875 1.00 92.44 90 ASP A N 1
ATOM 732 C CA . ASP A 1 90 ? 4.341 -12.634 1.758 1.00 92.44 90 ASP A CA 1
ATOM 733 C C . ASP A 1 90 ? 3.181 -11.969 2.508 1.00 92.44 90 ASP A C 1
ATOM 735 O O . ASP A 1 90 ? 2.050 -11.944 2.026 1.00 92.44 90 ASP A O 1
ATOM 739 N N . ALA A 1 91 ? 3.471 -11.342 3.651 1.00 94.44 91 ALA A N 1
ATOM 740 C CA . ALA A 1 91 ? 2.498 -10.566 4.409 1.00 94.44 91 ALA A CA 1
ATOM 741 C C . ALA A 1 91 ? 1.935 -9.391 3.582 1.00 94.44 91 ALA A C 1
ATOM 743 O O . ALA A 1 91 ? 0.723 -9.188 3.521 1.00 94.44 91 ALA A O 1
ATOM 744 N N . PHE A 1 92 ? 2.795 -8.656 2.871 1.00 93.75 92 PHE A N 1
ATOM 745 C CA . PHE A 1 92 ? 2.363 -7.580 1.974 1.00 93.75 92 PHE A CA 1
ATOM 746 C C . PHE A 1 92 ? 1.584 -8.096 0.762 1.00 93.75 92 PHE A C 1
ATOM 748 O O . PHE A 1 92 ? 0.614 -7.460 0.347 1.00 93.75 92 PHE A O 1
ATOM 755 N N . ILE A 1 93 ? 1.980 -9.241 0.198 1.00 94.81 93 ILE A N 1
ATOM 756 C CA . ILE A 1 93 ? 1.237 -9.883 -0.897 1.00 94.81 93 ILE A CA 1
ATOM 757 C C . ILE A 1 93 ? -0.164 -10.274 -0.415 1.00 94.81 93 ILE A C 1
ATOM 759 O O . ILE A 1 93 ? -1.140 -10.059 -1.131 1.00 94.81 93 ILE A O 1
ATOM 763 N N . ARG A 1 94 ? -0.293 -10.763 0.823 1.00 95.31 94 ARG A N 1
ATOM 764 C CA . ARG A 1 94 ? -1.593 -11.059 1.431 1.00 95.31 94 ARG A CA 1
ATOM 765 C C . ARG A 1 94 ? -2.473 -9.814 1.561 1.00 95.31 94 ARG A C 1
ATOM 767 O O . ARG A 1 94 ? -3.636 -9.871 1.183 1.00 95.31 94 ARG A O 1
ATOM 774 N N . CYS A 1 95 ? -1.923 -8.680 2.001 1.00 96.69 95 CYS A N 1
ATOM 775 C CA . CYS A 1 95 ? -2.652 -7.403 2.000 1.00 96.69 95 CYS A CA 1
ATOM 776 C C . CYS A 1 95 ? -3.107 -6.980 0.596 1.00 96.69 95 CYS A C 1
ATOM 778 O O . CYS A 1 95 ? -4.203 -6.446 0.444 1.00 96.69 95 CYS A O 1
ATOM 780 N N . LYS A 1 96 ? -2.277 -7.199 -0.433 1.00 96.62 96 LYS A N 1
ATOM 781 C CA . LYS A 1 96 ? -2.642 -6.904 -1.826 1.00 96.62 96 LYS A CA 1
ATOM 782 C C . LYS A 1 96 ? -3.809 -7.761 -2.298 1.00 96.62 96 LYS A C 1
ATOM 784 O O . LYS A 1 96 ? -4.751 -7.216 -2.852 1.00 96.62 96 LYS A O 1
ATOM 789 N N . LYS A 1 97 ? -3.777 -9.066 -2.039 1.00 96.50 97 LYS A N 1
ATOM 790 C CA . LYS A 1 97 ? -4.895 -9.964 -2.355 1.00 96.50 97 LYS A CA 1
ATOM 791 C C . LYS A 1 97 ? -6.194 -9.501 -1.698 1.00 96.50 97 LYS A C 1
ATOM 793 O O . LYS A 1 97 ? -7.161 -9.214 -2.391 1.00 96.50 97 LYS A O 1
ATOM 798 N N . GLU A 1 98 ? -6.138 -9.272 -0.388 1.00 97.19 98 GLU A N 1
ATOM 799 C CA . GLU A 1 98 ? -7.294 -8.856 0.411 1.00 97.19 98 GLU A CA 1
ATOM 800 C C . GLU A 1 98 ? -7.895 -7.510 -0.038 1.00 97.19 98 GLU A C 1
ATOM 802 O O . GLU A 1 98 ? -9.109 -7.373 -0.147 1.00 97.19 98 GLU A O 1
ATOM 807 N N . TRP A 1 99 ? -7.065 -6.490 -0.286 1.00 97.88 99 TRP A N 1
ATOM 808 C CA . TRP A 1 99 ? -7.556 -5.113 -0.458 1.00 97.88 99 TRP A CA 1
ATOM 809 C C . TRP A 1 99 ? -7.410 -4.534 -1.864 1.00 97.88 99 TRP A C 1
ATOM 811 O O . TRP A 1 99 ? -8.063 -3.537 -2.167 1.00 97.88 99 TRP A O 1
ATOM 821 N N . MET A 1 100 ? -6.552 -5.112 -2.706 1.00 97.31 100 MET A N 1
ATOM 822 C CA . MET A 1 100 ? -6.337 -4.678 -4.091 1.00 97.31 100 MET A CA 1
ATOM 823 C C . MET A 1 100 ? -7.036 -5.588 -5.106 1.00 97.31 100 MET A C 1
ATOM 825 O O . MET A 1 100 ? -7.459 -5.110 -6.158 1.00 97.31 100 MET A O 1
ATOM 829 N N . GLY A 1 101 ? -7.164 -6.879 -4.792 1.00 95.62 101 GLY A N 1
ATOM 830 C CA . GLY A 1 101 ? -7.867 -7.869 -5.602 1.00 95.62 101 GLY A CA 1
ATOM 831 C C . GLY A 1 101 ? -7.079 -9.162 -5.802 1.00 95.62 101 GLY A C 1
ATOM 832 O O . GLY A 1 101 ? -5.856 -9.220 -5.617 1.00 95.62 101 GLY A O 1
ATOM 833 N N . GLU A 1 102 ? -7.798 -10.196 -6.229 1.00 93.81 102 GLU A N 1
ATOM 834 C CA . GLU A 1 102 ? -7.261 -11.528 -6.510 1.00 93.81 102 GLU A CA 1
ATOM 835 C C . GLU A 1 102 ? -6.577 -11.564 -7.885 1.00 93.81 102 GLU A C 1
ATOM 837 O O . GLU A 1 102 ? -7.206 -11.804 -8.914 1.00 93.81 102 GLU A O 1
ATOM 842 N N . TYR A 1 103 ? -5.267 -11.321 -7.886 1.00 95.31 103 TYR A N 1
ATOM 843 C CA . TYR A 1 103 ? -4.388 -11.447 -9.050 1.00 95.31 103 TYR A CA 1
ATOM 844 C C . TYR A 1 103 ? -3.278 -12.471 -8.779 1.00 95.31 103 TYR A C 1
ATOM 846 O O . TYR A 1 103 ? -2.946 -12.782 -7.629 1.00 95.31 103 TYR A O 1
ATOM 854 N N . ASP A 1 104 ? -2.653 -12.962 -9.848 1.00 94.31 104 ASP A N 1
ATOM 855 C CA . ASP A 1 104 ? -1.405 -13.717 -9.774 1.00 94.31 104 ASP A CA 1
ATOM 856 C C . ASP A 1 104 ? -0.239 -12.746 -9.526 1.00 94.31 104 ASP A C 1
ATOM 858 O O . ASP A 1 104 ? 0.247 -12.070 -10.435 1.00 94.31 104 ASP A O 1
ATOM 862 N N . TYR A 1 105 ? 0.163 -12.610 -8.263 1.00 94.12 105 TYR A N 1
ATOM 863 C CA . TYR A 1 105 ? 1.245 -11.717 -7.857 1.00 94.12 105 TYR A CA 1
ATOM 864 C C . TYR A 1 105 ? 2.599 -12.405 -8.007 1.00 94.12 105 TYR A C 1
ATOM 866 O O . TYR A 1 105 ? 2.941 -13.291 -7.226 1.00 94.12 105 TYR A O 1
ATOM 874 N N . VAL A 1 106 ? 3.402 -11.942 -8.965 1.00 90.50 106 VAL A N 1
ATOM 875 C CA . VAL A 1 106 ? 4.725 -12.507 -9.254 1.00 90.50 106 VAL A CA 1
ATOM 876 C C . VAL A 1 106 ? 5.812 -11.537 -8.817 1.00 90.50 106 VAL A C 1
ATOM 878 O O . VAL A 1 106 ? 5.958 -10.451 -9.381 1.00 90.50 106 VAL A O 1
ATOM 881 N N . LEU A 1 107 ? 6.611 -11.943 -7.832 1.00 85.50 107 LEU A N 1
ATOM 882 C CA . LEU A 1 107 ? 7.777 -11.180 -7.404 1.00 85.50 107 LEU A CA 1
ATOM 883 C C . LEU A 1 107 ? 8.872 -11.251 -8.479 1.00 85.50 107 LEU A C 1
ATOM 885 O O . LEU A 1 107 ? 9.280 -12.329 -8.911 1.00 85.50 107 LEU A O 1
ATOM 889 N N . ARG A 1 108 ? 9.350 -10.088 -8.915 1.00 82.75 108 ARG A N 1
ATOM 890 C CA . ARG A 1 108 ? 10.501 -9.932 -9.802 1.00 82.75 108 ARG A CA 1
ATOM 891 C C . ARG A 1 108 ? 11.512 -9.034 -9.109 1.00 82.75 108 ARG A C 1
ATOM 893 O O . ARG A 1 108 ? 11.234 -7.872 -8.824 1.00 82.75 108 ARG A O 1
ATOM 900 N N . GLU A 1 109 ? 12.692 -9.571 -8.845 1.00 78.94 109 GLU A N 1
ATOM 901 C CA . GLU A 1 109 ? 13.781 -8.782 -8.283 1.00 78.94 109 GLU A CA 1
ATOM 902 C C . GLU A 1 109 ? 14.388 -7.863 -9.346 1.00 78.94 109 GLU A C 1
ATOM 904 O O . GLU A 1 109 ? 14.554 -8.249 -10.502 1.00 78.94 109 GLU A O 1
ATOM 909 N N . ASN A 1 110 ? 14.747 -6.643 -8.936 1.00 77.25 110 ASN A N 1
ATOM 910 C CA . ASN A 1 110 ? 15.591 -5.726 -9.707 1.00 77.25 110 ASN A CA 1
ATOM 911 C C . ASN A 1 110 ? 15.100 -5.410 -11.132 1.00 77.25 110 ASN A C 1
ATOM 913 O O . ASN A 1 110 ? 15.910 -5.132 -12.014 1.00 77.25 110 ASN A O 1
ATOM 917 N N . SER A 1 111 ? 13.783 -5.389 -11.358 1.00 83.38 111 SER A N 1
ATOM 918 C CA . SER A 1 111 ? 13.203 -5.149 -12.690 1.00 83.38 111 SER A CA 1
ATOM 919 C C . SER A 1 111 ? 13.691 -3.852 -13.352 1.00 83.38 111 SER A C 1
ATOM 921 O O . SER A 1 111 ? 13.937 -3.842 -14.553 1.00 83.38 111 SER A O 1
ATOM 923 N N . SER A 1 112 ? 13.891 -2.773 -12.587 1.00 85.44 112 SER A N 1
ATOM 924 C CA . SER A 1 112 ? 14.408 -1.506 -13.125 1.00 85.44 112 SER A CA 1
ATOM 925 C C . SER A 1 112 ? 15.866 -1.609 -13.578 1.00 85.44 112 SER A C 1
ATOM 927 O O . SER A 1 112 ? 16.216 -1.095 -14.637 1.00 85.44 112 SER A O 1
ATOM 929 N N . LEU A 1 113 ? 16.716 -2.285 -12.794 1.00 88.38 113 LEU A N 1
ATOM 930 C CA . LEU A 1 113 ? 18.118 -2.511 -13.155 1.00 88.38 113 LEU A CA 1
ATOM 931 C C . LEU A 1 113 ? 18.215 -3.432 -14.373 1.00 88.38 113 LEU A C 1
ATOM 933 O O . LEU A 1 113 ? 18.998 -3.157 -15.277 1.00 88.38 113 LEU A O 1
ATOM 937 N N . MET A 1 114 ? 17.390 -4.482 -14.409 1.00 86.69 114 MET A N 1
ATOM 938 C CA . MET A 1 114 ? 17.317 -5.393 -15.547 1.00 86.69 114 MET A CA 1
ATOM 939 C C . MET A 1 114 ? 16.909 -4.644 -16.815 1.00 86.69 114 MET A C 1
ATOM 941 O O . MET A 1 114 ? 17.616 -4.722 -17.810 1.00 86.69 114 MET A O 1
ATOM 945 N N . GLY A 1 115 ? 15.851 -3.829 -16.756 1.00 88.81 115 GLY A N 1
ATOM 946 C CA . GLY A 1 115 ? 15.424 -3.019 -17.897 1.00 88.81 115 GLY A CA 1
ATOM 947 C C . GLY A 1 115 ? 16.506 -2.046 -18.381 1.00 88.81 115 GLY A C 1
ATOM 948 O O . GLY A 1 115 ? 16.708 -1.894 -19.582 1.00 88.81 115 GLY A O 1
ATOM 949 N N . ALA A 1 116 ? 17.257 -1.423 -17.466 1.00 91.94 116 ALA A N 1
ATOM 950 C CA . ALA A 1 116 ? 18.375 -0.554 -17.836 1.00 91.94 116 ALA A CA 1
ATOM 951 C C . ALA A 1 116 ? 19.521 -1.330 -18.514 1.00 91.94 116 ALA A C 1
ATOM 953 O O . ALA A 1 116 ? 20.054 -0.878 -19.527 1.00 91.94 116 ALA A O 1
ATOM 954 N N . ALA A 1 117 ? 19.880 -2.502 -17.983 1.00 90.56 117 ALA A N 1
ATOM 955 C CA . ALA A 1 117 ? 20.909 -3.365 -18.558 1.00 90.56 117 ALA A CA 1
ATOM 956 C C . ALA A 1 117 ? 20.500 -3.898 -19.939 1.00 90.56 117 ALA A C 1
ATOM 958 O O . ALA A 1 117 ? 21.312 -3.919 -20.861 1.00 90.56 117 ALA A O 1
ATOM 959 N N . GLU A 1 118 ? 19.232 -4.269 -20.098 1.00 90.56 118 GLU A N 1
ATOM 960 C CA . GLU A 1 118 ? 18.649 -4.708 -21.362 1.00 90.56 118 GLU A CA 1
ATOM 961 C C . GLU A 1 118 ? 18.696 -3.603 -22.425 1.00 90.56 118 GLU A C 1
ATOM 963 O O . GLU A 1 118 ? 19.151 -3.842 -23.544 1.00 90.56 118 GLU A O 1
ATOM 968 N N . LEU A 1 119 ? 18.294 -2.377 -22.077 1.00 92.88 119 LEU 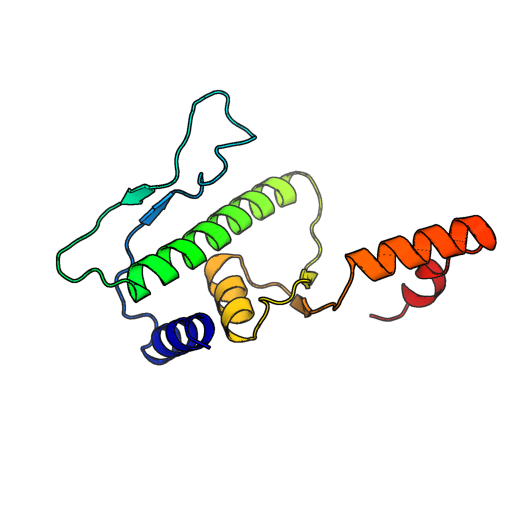A N 1
ATOM 969 C CA . LEU A 1 119 ? 18.384 -1.230 -22.985 1.00 92.88 119 LEU A CA 1
ATOM 970 C C . LEU A 1 119 ? 19.835 -0.917 -23.374 1.00 92.88 119 LEU A C 1
ATOM 972 O O . LEU A 1 119 ? 20.110 -0.639 -24.542 1.00 92.88 119 LEU A O 1
ATOM 976 N N . ALA A 1 120 ? 20.767 -0.990 -22.420 1.00 93.12 120 ALA A N 1
ATOM 977 C CA . ALA A 1 120 ? 22.190 -0.798 -22.685 1.00 93.12 120 ALA A CA 1
ATOM 978 C C . ALA A 1 120 ? 22.751 -1.891 -23.610 1.00 93.12 120 ALA A C 1
ATOM 980 O O . ALA A 1 120 ? 23.486 -1.580 -24.546 1.00 93.12 120 ALA A O 1
ATOM 981 N N . HIS A 1 121 ? 22.371 -3.154 -23.394 1.00 91.38 121 HIS A N 1
ATOM 982 C CA . HIS A 1 121 ? 22.752 -4.260 -24.268 1.00 91.38 121 HIS A CA 1
ATOM 983 C C . HIS A 1 121 ? 22.230 -4.040 -25.687 1.00 91.38 121 HIS A C 1
ATOM 985 O O . HIS A 1 121 ? 23.023 -4.065 -26.621 1.00 91.38 121 HIS A O 1
ATOM 991 N N . TYR A 1 122 ? 20.940 -3.725 -25.839 1.00 93.81 122 TYR A N 1
ATOM 992 C CA . TYR A 1 122 ? 20.334 -3.445 -27.141 1.00 93.81 122 TYR A CA 1
ATOM 993 C C . TYR A 1 122 ? 21.041 -2.303 -27.882 1.00 93.81 122 TYR A C 1
ATOM 995 O O . TYR A 1 122 ? 21.249 -2.390 -29.089 1.00 93.81 122 TYR A O 1
ATOM 1003 N N . HIS A 1 123 ? 21.451 -1.247 -27.176 1.00 94.19 123 HIS A N 1
ATOM 1004 C CA . HIS A 1 123 ? 22.198 -0.146 -27.784 1.00 94.19 123 HIS A CA 1
ATOM 1005 C C . HIS A 1 123 ? 23.549 -0.592 -28.370 1.00 94.19 123 HIS A C 1
ATOM 1007 O O . HIS A 1 123 ? 23.958 -0.078 -29.409 1.00 94.19 123 HIS A O 1
ATOM 1013 N N . VAL A 1 124 ? 24.229 -1.543 -27.721 1.00 94.75 124 VAL A N 1
ATOM 1014 C CA . VAL A 1 124 ? 25.553 -2.033 -28.134 1.00 94.75 124 VAL A CA 1
ATOM 1015 C C . VAL A 1 124 ? 25.461 -3.152 -29.175 1.00 94.75 124 VAL A C 1
ATOM 1017 O O . VAL A 1 124 ? 26.246 -3.162 -30.119 1.00 94.75 124 VAL A O 1
ATOM 1020 N N . SER A 1 125 ? 24.538 -4.103 -29.009 1.00 92.81 125 SER A N 1
ATOM 1021 C CA . SER A 1 125 ? 24.439 -5.304 -29.851 1.00 92.81 125 SER A CA 1
ATOM 1022 C C . SER A 1 125 ? 23.434 -5.179 -30.998 1.00 92.81 125 SER A C 1
ATOM 1024 O O . SER A 1 125 ? 23.537 -5.910 -31.977 1.00 92.81 125 SER A O 1
ATOM 1026 N N . GLY A 1 126 ? 22.441 -4.289 -30.888 1.00 89.88 126 GLY A N 1
ATOM 1027 C CA . GLY A 1 126 ? 21.272 -4.260 -31.774 1.00 89.88 126 GLY A CA 1
ATOM 1028 C C . GLY A 1 126 ? 20.287 -5.418 -31.550 1.00 89.88 126 GLY A C 1
ATOM 1029 O O . GLY A 1 126 ? 19.257 -5.485 -32.223 1.00 89.88 126 GLY A O 1
ATOM 1030 N N . GLU A 1 127 ? 20.561 -6.319 -30.602 1.00 84.69 127 GLU A N 1
ATOM 1031 C CA . GLU A 1 127 ? 19.752 -7.505 -30.322 1.00 84.69 127 GLU A CA 1
ATOM 1032 C C . GLU A 1 127 ? 18.754 -7.258 -29.187 1.00 84.69 127 GLU A C 1
ATOM 1034 O O . GLU A 1 127 ? 19.087 -6.728 -28.125 1.00 84.69 127 GLU A O 1
ATOM 1039 N N . LYS A 1 128 ? 17.499 -7.670 -29.398 1.00 77.50 128 LYS A N 1
ATOM 1040 C CA . LYS A 1 128 ? 16.442 -7.593 -28.381 1.00 77.50 128 LYS A CA 1
ATOM 1041 C C . LYS A 1 128 ? 16.440 -8.871 -27.545 1.00 77.50 128 LYS A C 1
ATOM 1043 O O . LYS A 1 128 ? 15.849 -9.870 -27.949 1.00 77.50 128 LYS A O 1
ATOM 1048 N N . SER A 1 129 ? 17.054 -8.830 -26.367 1.00 69.62 129 SER A N 1
ATOM 1049 C CA . SER A 1 129 ? 17.143 -9.987 -25.461 1.00 69.62 129 SER A CA 1
ATOM 1050 C C . SER A 1 129 ? 15.795 -10.401 -24.844 1.00 69.62 129 SER A C 1
ATOM 1052 O O . SER A 1 129 ? 15.599 -11.571 -24.518 1.00 69.62 129 SER A O 1
ATOM 1054 N N . TRP A 1 130 ? 14.829 -9.484 -24.734 1.00 67.19 130 TRP A N 1
ATOM 1055 C CA . TRP A 1 130 ? 13.519 -9.740 -24.115 1.00 67.19 130 TRP A CA 1
ATOM 1056 C C . TRP A 1 130 ? 12.543 -10.568 -24.971 1.00 67.19 130 TRP A C 1
ATOM 1058 O O . TRP A 1 130 ? 11.578 -11.104 -24.433 1.00 67.19 130 TRP A O 1
ATOM 1068 N N . LEU A 1 131 ? 12.790 -10.732 -26.277 1.00 53.47 131 LEU A N 1
ATOM 1069 C CA . LEU A 1 131 ? 11.977 -11.608 -27.140 1.00 53.47 131 LEU A CA 1
ATOM 1070 C C . LEU A 1 131 ? 12.294 -13.101 -26.947 1.00 53.47 131 LEU A C 1
ATOM 1072 O O . LEU A 1 131 ? 11.460 -13.945 -27.247 1.00 53.47 131 LEU A O 1
ATOM 1076 N N . ALA A 1 132 ? 13.467 -13.445 -26.409 1.00 49.72 132 ALA A N 1
ATOM 1077 C CA . ALA A 1 132 ? 13.839 -14.839 -26.152 1.00 49.72 132 ALA A CA 1
ATOM 1078 C C . ALA A 1 132 ? 13.204 -15.419 -24.869 1.00 49.72 132 ALA A C 1
ATOM 1080 O O . ALA A 1 132 ? 13.185 -16.634 -24.684 1.00 49.72 132 ALA A O 1
ATOM 1081 N N . ASN A 1 133 ? 12.682 -14.563 -23.982 1.00 47.16 133 ASN A N 1
ATOM 1082 C CA . ASN A 1 133 ? 12.103 -14.953 -22.690 1.00 47.16 133 ASN A CA 1
ATOM 1083 C C . ASN A 1 133 ? 10.574 -14.798 -22.618 1.00 47.16 133 ASN A C 1
ATOM 1085 O O . ASN A 1 133 ?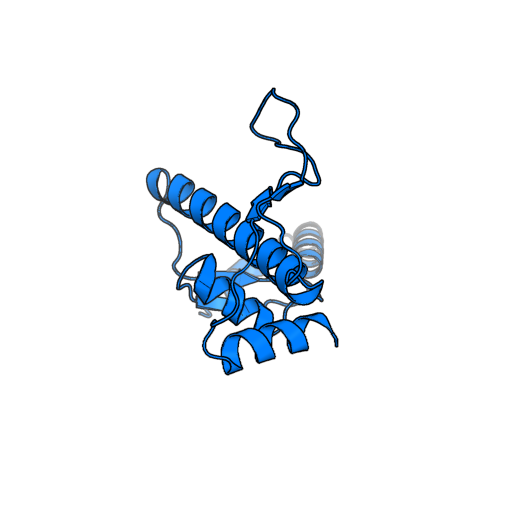 9.981 -15.225 -21.629 1.00 47.16 133 ASN A O 1
ATOM 1089 N N . SER A 1 134 ? 9.919 -14.236 -23.641 1.00 44.12 134 SER A N 1
ATOM 1090 C CA . SER A 1 134 ? 8.453 -14.090 -23.677 1.00 44.12 134 SER A CA 1
ATOM 1091 C C . SER A 1 134 ? 7.696 -15.416 -23.840 1.00 44.12 134 SER A C 1
ATOM 1093 O O . SER A 1 134 ? 6.502 -15.456 -23.565 1.00 44.12 134 SER A O 1
ATOM 1095 N N . ASP A 1 135 ? 8.389 -16.501 -24.204 1.00 36.28 135 ASP A N 1
ATOM 1096 C CA . ASP A 1 135 ? 7.829 -17.860 -24.316 1.00 36.28 135 ASP A CA 1
ATOM 1097 C C . ASP A 1 135 ? 7.939 -18.682 -23.018 1.00 36.28 135 ASP A C 1
ATOM 1099 O O . ASP A 1 135 ? 7.623 -19.873 -22.992 1.00 36.28 135 ASP A O 1
ATOM 1103 N N . ARG A 1 136 ? 8.384 -18.075 -21.910 1.00 37.25 136 ARG A N 1
ATOM 1104 C CA . ARG A 1 136 ? 8.422 -18.735 -20.597 1.00 37.25 136 ARG A CA 1
ATOM 1105 C C . ARG A 1 136 ? 7.558 -18.002 -19.576 1.00 37.25 136 ARG A C 1
ATOM 1107 O O . ARG A 1 136 ? 8.080 -17.362 -18.669 1.00 37.25 136 ARG A O 1
ATOM 1114 N N . GLY A 1 137 ? 6.248 -18.210 -19.723 1.00 34.62 137 GLY A N 1
ATOM 1115 C CA . GLY A 1 137 ? 5.289 -18.332 -18.616 1.00 34.62 137 GLY A CA 1
ATOM 1116 C C . GLY A 1 137 ? 4.908 -17.054 -17.905 1.00 34.62 137 GLY A C 1
ATOM 1117 O O . GLY A 1 137 ? 5.600 -16.654 -16.946 1.00 34.62 137 GLY A O 1
#

Sequence (137 aa):
HYVPHVITQYFADGQSWTLPDYEVYLAGDRYSAEERFAAFCRLDLDTTRERMLLAMIRDNNKYMARHLDEMSRKIPLSTRIHLTGGGLSDAFIRCKKEWMGEYDYVLRENSSLMGAAELAHYHVSGEKSWLANSDRG

Radius of gyration: 18.88 Å; chains: 1; bounding box: 39×40×54 Å

pLDDT: mean 90.24, std 12.43, range [34.62, 98.25]